Protein AF-A0A9E0WQE1-F1 (afdb_monomer_lite)

Sequence (148 aa):
MSDLLHASKKRLQAAFHRLEKVVELHEDERQKMRQKVVELEAVVHHLKTEQNMLMRLQEQLTASRRDGPAAEGDASEPSVKRPAATTSKRAATKKDRPLNIEGLQENTSNDHNPLITEESAPVISGMEAAAMSIREFKAIAQRVNESS

Structure (mmCIF, N/CA/C/O backbone):
data_AF-A0A9E0WQE1-F1
#
_entry.id   AF-A0A9E0WQE1-F1
#
loop_
_atom_site.group_PDB
_atom_site.id
_atom_site.type_symbol
_atom_site.label_atom_id
_atom_site.label_alt_id
_atom_site.label_comp_id
_atom_site.label_asym_id
_atom_site.label_entity_id
_atom_site.label_seq_id
_atom_site.pdbx_PDB_ins_code
_atom_site.Cartn_x
_atom_site.Cartn_y
_atom_site.Cartn_z
_atom_site.occupancy
_atom_site.B_iso_or_equiv
_atom_site.auth_seq_id
_atom_site.auth_comp_id
_atom_site.auth_asym_id
_atom_site.auth_atom_id
_atom_site.pdbx_PDB_model_num
ATOM 1 N N . MET A 1 1 ? 33.548 2.800 -36.708 1.00 62.00 1 MET A N 1
ATOM 2 C CA . MET A 1 1 ? 33.199 3.372 -35.381 1.00 62.00 1 MET A CA 1
ATOM 3 C C . MET A 1 1 ? 31.703 3.660 -35.204 1.00 62.00 1 MET A C 1
ATOM 5 O O . MET A 1 1 ? 31.217 3.463 -34.099 1.00 62.00 1 MET A O 1
ATOM 9 N N . SER A 1 2 ? 30.961 4.070 -36.243 1.00 79.56 2 SER A N 1
ATOM 10 C CA . SER A 1 2 ? 29.527 4.424 -36.143 1.00 79.56 2 SER A CA 1
ATOM 11 C C . SER A 1 2 ? 28.613 3.283 -35.652 1.00 79.56 2 SER A C 1
ATOM 13 O O . SER A 1 2 ? 27.782 3.490 -34.768 1.00 79.56 2 SER A O 1
ATOM 15 N N . ASP A 1 3 ? 28.816 2.053 -36.135 1.00 84.44 3 ASP A N 1
ATOM 16 C CA . ASP A 1 3 ? 27.903 0.934 -35.836 1.00 84.44 3 ASP A CA 1
ATOM 17 C C . ASP A 1 3 ? 27.968 0.461 -34.379 1.00 84.44 3 ASP A C 1
ATOM 19 O O . ASP A 1 3 ? 26.947 0.113 -33.785 1.00 84.44 3 ASP A O 1
ATOM 23 N N . LEU A 1 4 ? 29.154 0.519 -33.762 1.00 86.25 4 LEU A N 1
ATOM 24 C CA . LEU A 1 4 ? 29.339 0.175 -32.350 1.00 86.25 4 LEU A CA 1
ATOM 25 C C . LEU A 1 4 ? 28.621 1.177 -31.434 1.00 86.25 4 LEU A C 1
ATOM 27 O O . LEU A 1 4 ? 27.946 0.778 -30.482 1.00 86.25 4 LEU A O 1
ATOM 31 N N . LEU A 1 5 ? 28.720 2.472 -31.747 1.00 89.31 5 LEU A N 1
ATOM 32 C CA . LEU A 1 5 ? 28.013 3.529 -31.021 1.00 89.31 5 LEU A CA 1
ATOM 33 C C . LEU A 1 5 ? 26.497 3.410 -31.210 1.00 89.31 5 LEU A C 1
ATOM 35 O O . LEU A 1 5 ? 25.742 3.541 -30.246 1.00 89.31 5 LEU A O 1
ATOM 39 N N . HIS A 1 6 ? 26.043 3.081 -32.419 1.00 89.38 6 HIS A N 1
ATOM 40 C CA . HIS A 1 6 ? 24.626 2.882 -32.706 1.00 89.38 6 HIS A CA 1
ATOM 41 C C . HIS A 1 6 ? 24.048 1.661 -31.966 1.00 89.38 6 HIS A C 1
ATOM 43 O O . HIS A 1 6 ? 22.963 1.736 -31.384 1.00 89.38 6 HIS A O 1
ATOM 49 N N . ALA A 1 7 ? 24.790 0.551 -31.911 1.00 90.31 7 ALA A N 1
ATOM 50 C CA . ALA A 1 7 ? 24.414 -0.638 -31.145 1.00 90.31 7 ALA A CA 1
ATOM 51 C C . ALA A 1 7 ? 24.426 -0.387 -29.628 1.00 90.31 7 ALA A C 1
ATOM 53 O O . ALA A 1 7 ? 23.562 -0.889 -28.906 1.00 90.31 7 ALA A O 1
ATOM 54 N N . SER A 1 8 ? 25.383 0.400 -29.127 1.00 93.06 8 SER A N 1
ATOM 55 C CA . SER A 1 8 ? 25.415 0.827 -27.724 1.00 93.06 8 SER A CA 1
ATOM 56 C C . SER A 1 8 ? 24.199 1.693 -27.373 1.00 93.06 8 SER A C 1
ATOM 58 O O . SER A 1 8 ? 23.490 1.400 -26.412 1.00 93.06 8 SER A O 1
ATOM 60 N N . LYS A 1 9 ? 23.867 2.677 -28.221 1.00 94.88 9 LYS A N 1
ATOM 61 C CA . LYS A 1 9 ? 22.689 3.540 -28.056 1.00 94.88 9 LYS A CA 1
ATOM 62 C C . LYS A 1 9 ? 21.386 2.740 -27.988 1.00 94.88 9 LYS A C 1
ATOM 64 O O . LYS A 1 9 ? 20.580 2.973 -27.093 1.00 94.88 9 LYS A O 1
ATOM 69 N N . LYS A 1 10 ? 21.194 1.765 -28.885 1.00 95.44 10 LYS A N 1
ATOM 70 C CA . LYS A 1 10 ? 20.004 0.894 -28.876 1.00 95.44 10 LYS A CA 1
ATOM 71 C C . LYS A 1 10 ? 19.900 0.056 -27.601 1.00 95.44 10 LYS A C 1
ATOM 73 O O . LYS A 1 10 ? 18.814 -0.073 -27.043 1.00 95.44 10 LYS A O 1
ATOM 78 N N . ARG A 1 11 ? 21.022 -0.489 -27.116 1.00 95.75 11 ARG A N 1
ATOM 79 C CA . ARG A 1 11 ? 21.058 -1.248 -25.854 1.00 95.75 11 ARG A CA 1
ATOM 80 C C . ARG A 1 11 ? 20.716 -0.371 -24.655 1.00 95.75 11 ARG A C 1
ATOM 82 O O . ARG A 1 11 ? 19.931 -0.791 -23.812 1.00 95.75 11 ARG A O 1
ATOM 89 N N . LEU A 1 12 ? 21.246 0.849 -24.617 1.00 97.00 12 LEU A N 1
ATOM 90 C CA . LEU A 1 12 ? 20.948 1.810 -23.562 1.00 97.00 12 LEU A CA 1
ATOM 91 C C . LEU A 1 12 ? 19.464 2.209 -23.566 1.00 97.00 12 LEU A C 1
ATOM 93 O O . LEU A 1 12 ? 18.827 2.187 -22.521 1.00 97.00 12 LEU A O 1
ATOM 97 N N . GLN A 1 13 ? 18.885 2.485 -24.737 1.00 97.50 13 GLN A N 1
ATOM 98 C CA . GLN A 1 13 ? 17.450 2.772 -24.869 1.00 97.50 13 GLN A CA 1
ATOM 99 C C . GLN A 1 13 ? 16.576 1.600 -24.405 1.00 97.50 13 GLN A C 1
ATOM 101 O O . GLN A 1 13 ? 15.606 1.801 -23.681 1.00 97.50 13 GLN A O 1
ATOM 106 N N . ALA A 1 14 ? 16.939 0.368 -24.770 1.00 97.12 14 ALA A N 1
ATOM 107 C CA . ALA A 1 14 ? 16.226 -0.818 -24.306 1.00 97.12 14 ALA A CA 1
ATOM 108 C C . ALA A 1 14 ? 16.329 -0.998 -22.781 1.00 97.12 14 ALA A C 1
ATOM 110 O O . ALA A 1 14 ? 15.362 -1.424 -22.154 1.00 97.12 14 ALA A O 1
ATOM 111 N N . ALA A 1 15 ? 17.479 -0.670 -22.183 1.00 97.44 15 ALA A N 1
ATOM 112 C CA . ALA A 1 15 ? 17.663 -0.704 -20.735 1.00 97.44 15 ALA A CA 1
ATOM 113 C C . ALA A 1 15 ? 16.807 0.357 -20.027 1.00 97.44 15 ALA A C 1
ATOM 115 O O . ALA A 1 15 ? 16.126 0.020 -19.062 1.00 97.44 15 ALA A O 1
ATOM 116 N N . PHE A 1 16 ? 16.766 1.591 -20.543 1.00 97.94 16 PHE A N 1
ATOM 117 C CA . PHE A 1 16 ? 15.887 2.641 -20.021 1.00 97.94 16 PHE A CA 1
ATOM 118 C C . PHE A 1 16 ? 14.420 2.230 -20.073 1.00 97.94 16 PHE A C 1
ATOM 120 O O . PHE A 1 16 ? 13.745 2.288 -19.055 1.00 97.94 16 PHE A O 1
ATOM 127 N N . HIS A 1 17 ? 13.956 1.702 -21.205 1.00 98.06 17 HIS A N 1
ATOM 128 C CA . HIS A 1 17 ? 12.563 1.287 -21.331 1.00 98.06 17 HIS A CA 1
ATOM 129 C C . HIS A 1 17 ? 12.191 0.125 -20.393 1.00 98.06 17 HIS A C 1
ATOM 131 O O . HIS A 1 17 ? 11.062 0.026 -19.918 1.00 98.06 17 HIS A O 1
ATOM 137 N N . ARG A 1 18 ? 13.137 -0.778 -20.102 1.00 98.00 18 ARG A N 1
ATOM 138 C CA . ARG A 1 18 ? 12.935 -1.815 -19.078 1.00 98.00 18 ARG A CA 1
ATOM 139 C C . ARG A 1 18 ? 12.865 -1.213 -17.679 1.00 98.00 18 ARG A C 1
ATOM 141 O O . ARG A 1 18 ? 12.034 -1.650 -16.893 1.00 98.00 18 ARG A O 1
ATOM 148 N N . LEU A 1 19 ? 13.717 -0.235 -17.378 1.00 98.31 19 LEU A N 1
ATOM 149 C CA . LEU A 1 19 ? 13.727 0.434 -16.082 1.00 98.31 19 LEU A CA 1
ATOM 150 C C . LEU A 1 19 ? 12.439 1.231 -15.851 1.00 98.31 19 LEU A C 1
ATOM 152 O O . LEU A 1 19 ? 11.863 1.119 -14.777 1.00 98.31 19 LEU A O 1
ATOM 156 N N . GLU A 1 20 ? 11.953 1.954 -16.862 1.00 98.31 20 GLU A N 1
ATOM 157 C CA . GLU A 1 20 ? 10.662 2.657 -16.825 1.00 98.31 20 GLU A CA 1
ATOM 158 C C . GLU A 1 20 ? 9.527 1.700 -16.443 1.00 98.31 20 GLU A C 1
ATOM 160 O O . GLU A 1 20 ? 8.805 1.958 -15.486 1.00 98.31 20 GLU A O 1
ATOM 165 N N . LYS A 1 21 ? 9.450 0.530 -17.090 1.00 98.19 21 LYS A N 1
ATOM 166 C CA . LYS A 1 21 ? 8.442 -0.492 -16.758 1.00 98.19 21 LYS A CA 1
ATOM 167 C C . LYS A 1 21 ? 8.553 -1.012 -15.329 1.00 98.19 21 LYS A C 1
ATOM 169 O O . LYS A 1 21 ? 7.541 -1.270 -14.691 1.00 98.19 21 LYS A O 1
ATOM 174 N N . VAL A 1 22 ? 9.770 -1.207 -14.823 1.00 98.31 22 VAL A N 1
ATOM 175 C CA . VAL A 1 22 ? 9.973 -1.649 -13.434 1.00 98.31 22 VAL A CA 1
ATOM 176 C C . VAL A 1 22 ? 9.511 -0.572 -12.454 1.00 98.31 22 VAL A C 1
ATOM 178 O O . VAL A 1 22 ? 8.870 -0.896 -11.457 1.00 98.31 22 VAL A O 1
ATOM 181 N N . VAL A 1 23 ? 9.795 0.700 -12.744 1.00 98.25 23 VAL A N 1
ATOM 182 C CA . VAL A 1 23 ? 9.336 1.827 -11.923 1.00 98.25 23 VAL A CA 1
ATOM 183 C C . VAL A 1 23 ? 7.810 1.903 -11.915 1.00 98.25 23 VAL A C 1
ATOM 185 O O . VAL A 1 23 ? 7.237 1.984 -10.833 1.00 98.25 23 VAL A O 1
ATOM 188 N N . GLU A 1 24 ? 7.156 1.789 -13.072 1.00 98.12 24 GLU A N 1
ATOM 189 C CA . GLU A 1 24 ? 5.688 1.756 -13.171 1.00 98.12 24 GLU A CA 1
ATOM 190 C C . GLU A 1 24 ? 5.087 0.622 -12.325 1.00 98.12 24 GLU A C 1
ATOM 192 O O . GLU A 1 24 ? 4.201 0.859 -11.505 1.00 98.12 24 GLU A O 1
ATOM 197 N N . LEU A 1 25 ? 5.623 -0.599 -12.436 1.00 98.38 25 LEU A N 1
ATOM 198 C CA . LEU A 1 25 ? 5.159 -1.741 -11.639 1.00 98.38 25 LEU A CA 1
ATOM 199 C C . LEU A 1 25 ? 5.331 -1.510 -10.132 1.00 98.38 25 LEU A C 1
ATOM 201 O O . LEU A 1 25 ? 4.431 -1.811 -9.348 1.00 98.38 25 LEU A O 1
ATOM 205 N N . HIS A 1 26 ? 6.468 -0.952 -9.715 1.00 98.44 26 HIS A N 1
ATOM 206 C CA . HIS A 1 26 ? 6.704 -0.619 -8.311 1.00 98.44 26 HIS A CA 1
ATOM 207 C C . HIS A 1 26 ? 5.768 0.491 -7.817 1.00 98.44 26 HIS A C 1
ATOM 209 O O . HIS A 1 26 ? 5.334 0.469 -6.662 1.00 98.44 26 HIS A O 1
ATOM 215 N N . GLU A 1 27 ? 5.446 1.474 -8.656 1.00 98.44 27 GLU A N 1
ATOM 216 C CA . GLU A 1 27 ? 4.492 2.524 -8.309 1.00 98.44 27 GLU A CA 1
ATOM 217 C C . GLU A 1 27 ? 3.075 1.972 -8.133 1.00 98.44 27 GLU A C 1
ATOM 219 O O . GLU A 1 27 ? 2.422 2.315 -7.138 1.00 98.44 27 GLU A O 1
ATOM 224 N N . ASP A 1 28 ? 2.657 1.059 -9.010 1.00 98.56 28 ASP A N 1
ATOM 225 C CA . ASP A 1 28 ? 1.388 0.337 -8.919 1.00 98.56 28 ASP A CA 1
ATOM 226 C C . ASP A 1 28 ? 1.305 -0.511 -7.643 1.00 98.56 28 ASP A C 1
ATOM 228 O O . ASP A 1 28 ? 0.318 -0.448 -6.902 1.00 98.56 28 ASP A O 1
ATOM 232 N N . GLU A 1 29 ? 2.344 -1.290 -7.334 1.00 98.56 29 GLU A N 1
ATOM 233 C CA . GLU A 1 29 ? 2.405 -2.084 -6.101 1.00 98.56 29 GLU A CA 1
ATOM 234 C C . GLU A 1 29 ? 2.368 -1.200 -4.856 1.00 98.56 29 GLU A C 1
ATOM 236 O O . GLU A 1 29 ? 1.613 -1.463 -3.915 1.00 98.56 29 GLU A O 1
ATOM 241 N N . ARG A 1 30 ? 3.116 -0.094 -4.863 1.00 98.62 30 ARG A N 1
ATOM 242 C CA . ARG A 1 30 ? 3.090 0.890 -3.779 1.00 98.62 30 ARG A CA 1
ATOM 243 C C . ARG A 1 30 ? 1.698 1.493 -3.604 1.00 98.62 30 ARG A C 1
ATOM 245 O O . ARG A 1 30 ? 1.272 1.728 -2.472 1.00 98.62 30 ARG A O 1
ATOM 252 N N . GLN A 1 31 ? 0.970 1.752 -4.688 1.00 98.56 31 GLN A N 1
ATOM 253 C CA . GLN A 1 31 ? -0.410 2.227 -4.615 1.00 98.56 31 GLN A CA 1
ATOM 254 C C . GLN A 1 31 ? -1.354 1.172 -4.029 1.00 98.56 31 GLN A C 1
ATOM 256 O O . GLN A 1 31 ? -2.128 1.508 -3.131 1.00 98.56 31 GLN A O 1
ATOM 261 N N . LYS A 1 32 ? -1.246 -0.091 -4.453 1.00 98.56 32 LYS A N 1
ATOM 262 C CA . LYS A 1 32 ? -2.025 -1.205 -3.886 1.00 98.56 32 LYS A CA 1
ATOM 263 C C . LYS A 1 32 ? -1.764 -1.375 -2.390 1.00 98.56 32 LYS A C 1
ATOM 265 O O . LYS A 1 32 ? -2.706 -1.495 -1.612 1.00 98.56 32 LYS A O 1
ATOM 270 N N . MET A 1 33 ? -0.501 -1.316 -1.963 1.00 98.50 33 MET A N 1
ATOM 271 C CA . MET A 1 33 ? -0.148 -1.389 -0.542 1.00 98.50 33 MET A CA 1
ATOM 272 C C . MET A 1 33 ? -0.751 -0.231 0.255 1.00 98.50 33 MET A C 1
ATOM 274 O O . MET A 1 33 ? -1.305 -0.459 1.325 1.00 98.50 33 MET A O 1
ATOM 278 N N . ARG A 1 34 ? -0.719 0.999 -0.274 1.00 98.50 34 ARG A N 1
ATOM 279 C CA . ARG A 1 34 ? -1.365 2.150 0.381 1.00 98.50 34 ARG A CA 1
ATOM 280 C C . ARG A 1 34 ? -2.869 1.966 0.536 1.00 98.50 34 ARG A C 1
ATOM 282 O O . ARG A 1 34 ? -3.395 2.241 1.607 1.00 98.50 34 ARG A O 1
ATOM 289 N N . GLN A 1 35 ? -3.551 1.476 -0.498 1.00 98.50 35 GLN A N 1
ATOM 290 C CA . GLN A 1 35 ? -4.976 1.150 -0.401 1.00 98.50 35 GLN A CA 1
ATOM 291 C C . GLN A 1 35 ? -5.221 0.094 0.679 1.00 98.50 35 GLN A C 1
ATOM 293 O O . GLN A 1 35 ? -6.118 0.258 1.503 1.00 98.50 35 GLN A O 1
ATOM 298 N N . LYS A 1 36 ? -4.368 -0.937 0.749 1.00 98.50 36 LYS A N 1
ATOM 299 C CA . LYS A 1 36 ? -4.506 -1.978 1.765 1.00 98.50 36 LYS A CA 1
ATOM 300 C C . LYS A 1 36 ? -4.300 -1.461 3.187 1.00 98.50 36 LYS A C 1
ATOM 302 O O . LYS A 1 36 ? -5.006 -1.891 4.093 1.00 98.50 36 LYS A O 1
ATOM 307 N N . VAL A 1 37 ? -3.360 -0.539 3.383 1.00 98.56 37 VAL A N 1
ATOM 308 C CA . VAL A 1 37 ? -3.153 0.126 4.677 1.00 98.56 37 VAL A CA 1
ATOM 309 C C . VAL A 1 37 ? -4.416 0.873 5.098 1.00 98.56 37 VAL A C 1
ATOM 311 O O . VAL A 1 37 ? -4.882 0.659 6.210 1.00 98.56 37 VAL A O 1
ATOM 314 N N . VAL A 1 38 ? -5.030 1.649 4.200 1.00 98.56 38 VAL A N 1
ATOM 315 C CA . VAL A 1 38 ? -6.282 2.372 4.491 1.00 98.56 38 VAL A CA 1
ATOM 316 C C . VAL A 1 38 ? -7.417 1.413 4.871 1.00 98.56 38 VAL A C 1
ATOM 318 O O . VAL A 1 38 ? -8.141 1.658 5.836 1.00 98.56 38 VAL A O 1
ATOM 321 N N . GLU A 1 39 ? -7.565 0.293 4.158 1.00 98.44 39 GLU A N 1
ATOM 322 C CA . GLU A 1 39 ? -8.550 -0.738 4.516 1.00 98.44 39 GLU A CA 1
ATOM 323 C C . GLU A 1 39 ? -8.298 -1.314 5.916 1.00 98.44 39 GLU A C 1
ATOM 325 O O . GLU A 1 39 ? -9.230 -1.474 6.705 1.00 98.44 39 GLU A O 1
ATOM 330 N N . LEU A 1 40 ? -7.041 -1.629 6.238 1.00 98.62 40 LEU A N 1
ATOM 331 C CA . LEU A 1 40 ? -6.671 -2.182 7.540 1.00 98.62 40 LEU A CA 1
ATOM 332 C C . LEU A 1 40 ? -6.884 -1.169 8.667 1.00 98.62 40 LEU A C 1
ATOM 334 O O . LEU A 1 40 ? -7.383 -1.542 9.725 1.00 98.62 40 LEU A O 1
ATOM 338 N N . GLU A 1 41 ? -6.573 0.106 8.443 1.00 98.56 41 GLU A N 1
ATOM 339 C CA . GLU A 1 41 ? -6.850 1.183 9.397 1.00 98.56 41 GLU A CA 1
ATOM 340 C C . GLU A 1 41 ? -8.352 1.302 9.689 1.00 98.56 41 GLU A C 1
ATOM 342 O O . GLU A 1 41 ? -8.745 1.422 10.853 1.00 98.56 41 GLU A O 1
ATOM 347 N N . ALA A 1 42 ? -9.203 1.185 8.664 1.00 98.38 42 ALA A N 1
ATOM 348 C CA . ALA A 1 42 ? -10.654 1.181 8.837 1.00 98.38 42 ALA A CA 1
ATOM 349 C C . ALA A 1 42 ? -11.133 -0.020 9.674 1.00 98.38 42 ALA A C 1
ATOM 351 O O . ALA A 1 42 ? -11.954 0.146 10.581 1.00 98.38 42 ALA A O 1
ATOM 352 N N . VAL A 1 43 ? -10.586 -1.216 9.426 1.00 98.56 43 VAL A N 1
ATOM 353 C CA . VAL A 1 43 ? -10.885 -2.422 10.219 1.00 98.56 43 VAL A CA 1
ATOM 354 C C . VAL A 1 43 ? -10.441 -2.250 11.671 1.00 98.56 43 VAL A C 1
ATOM 356 O O . VAL A 1 43 ? -11.216 -2.526 12.584 1.00 98.56 43 VAL A O 1
ATOM 359 N N . VAL A 1 44 ? -9.228 -1.747 11.909 1.00 98.69 44 VAL A N 1
ATOM 360 C CA . VAL A 1 44 ? -8.717 -1.490 13.265 1.00 98.69 44 VAL A CA 1
ATOM 361 C C . VAL A 1 44 ? -9.607 -0.489 14.002 1.00 98.69 44 VAL A C 1
ATOM 363 O O . VAL A 1 44 ? -9.959 -0.710 15.163 1.00 98.69 44 VAL A O 1
ATOM 366 N N . HIS A 1 45 ? -10.016 0.592 13.337 1.00 98.44 45 HIS A N 1
ATOM 367 C CA . HIS A 1 45 ? -10.931 1.573 13.914 1.00 98.44 45 HIS A CA 1
ATOM 368 C C . HIS A 1 45 ? -12.287 0.950 14.283 1.00 98.44 45 HIS A C 1
ATOM 370 O O . HIS A 1 45 ? -12.820 1.198 15.371 1.00 98.44 45 HIS A O 1
ATOM 376 N N . HIS A 1 46 ? -12.841 0.125 13.394 1.00 98.31 46 HIS A N 1
ATOM 377 C CA . HIS A 1 46 ? -14.094 -0.581 13.637 1.00 98.31 46 HIS A CA 1
ATOM 378 C C . HIS A 1 46 ? -13.989 -1.516 14.849 1.00 98.31 46 HIS A C 1
ATOM 380 O O . HIS A 1 46 ? -14.767 -1.371 15.792 1.00 98.31 46 HIS A O 1
ATOM 386 N N . LEU A 1 47 ? -12.964 -2.370 14.898 1.00 98.56 47 LEU A N 1
ATOM 387 C CA . LEU A 1 47 ? -12.727 -3.285 16.019 1.00 98.56 47 LEU A CA 1
ATOM 388 C C . LEU A 1 47 ? -12.543 -2.547 17.347 1.00 98.56 47 LEU A C 1
ATOM 390 O O . LEU A 1 47 ? -13.055 -2.980 18.376 1.00 98.56 47 LEU A O 1
ATOM 394 N N . LYS A 1 48 ? -11.858 -1.398 17.344 1.00 98.50 48 LYS A N 1
ATOM 395 C CA . LYS A 1 48 ? -11.703 -0.571 18.549 1.00 98.50 48 LYS A CA 1
ATOM 396 C C . LYS A 1 48 ? -13.043 -0.012 19.033 1.00 98.50 48 LYS A C 1
ATOM 398 O O . LYS A 1 48 ? -13.281 0.089 20.236 1.00 98.50 48 LYS A O 1
ATOM 403 N N . THR A 1 49 ? -13.929 0.341 18.105 1.00 98.38 49 THR A N 1
ATOM 404 C CA . THR A 1 49 ? -15.283 0.806 18.427 1.00 98.38 49 THR A CA 1
ATOM 405 C C . THR A 1 49 ? -16.117 -0.323 19.034 1.00 98.38 49 THR A C 1
ATOM 407 O O . THR A 1 49 ? -16.750 -0.118 20.070 1.00 98.38 49 THR A O 1
ATOM 410 N N . GLU A 1 50 ? -16.067 -1.522 18.452 1.00 98.25 50 GLU A N 1
ATOM 411 C CA . GLU A 1 50 ? -16.743 -2.706 18.995 1.00 98.25 50 GLU A CA 1
ATOM 412 C C . GLU A 1 50 ? -16.204 -3.094 20.373 1.00 98.25 50 GLU A C 1
ATOM 414 O O . GLU A 1 50 ? -16.983 -3.308 21.300 1.00 98.25 50 GLU A O 1
ATOM 419 N N . GLN A 1 51 ? -14.880 -3.102 20.553 1.00 98.31 51 GLN A N 1
ATOM 420 C CA . GLN A 1 51 ? -14.247 -3.366 21.844 1.00 98.31 51 GLN A CA 1
ATOM 421 C C . GLN A 1 51 ? -14.738 -2.383 22.913 1.00 98.31 51 GLN A C 1
ATOM 423 O O . GLN A 1 51 ? -15.112 -2.799 24.008 1.00 98.31 51 GLN A O 1
ATOM 428 N N . ASN A 1 52 ? -14.792 -1.086 22.597 1.00 98.25 52 ASN A N 1
ATOM 429 C CA . ASN A 1 52 ? -15.304 -0.074 23.521 1.00 98.25 52 ASN A CA 1
ATOM 430 C C . ASN A 1 52 ? -16.780 -0.299 23.872 1.00 98.25 52 ASN A C 1
ATOM 432 O O . ASN A 1 52 ? -17.173 -0.114 25.024 1.00 98.25 52 ASN A O 1
ATOM 436 N N . MET A 1 53 ? -17.603 -0.704 22.903 1.00 98.19 53 MET A N 1
ATOM 437 C CA . MET A 1 53 ? -19.004 -1.044 23.150 1.00 98.19 53 MET A CA 1
ATOM 438 C C . MET A 1 53 ? -19.124 -2.260 24.076 1.00 98.19 53 MET A C 1
ATOM 440 O O . MET A 1 53 ? -19.882 -2.216 25.042 1.00 98.19 53 MET A O 1
ATOM 444 N N . LEU A 1 54 ? -18.344 -3.314 23.827 1.00 98.06 54 LEU A N 1
ATOM 445 C CA . LEU A 1 54 ? -18.326 -4.515 24.661 1.00 98.06 54 LEU A CA 1
ATOM 446 C C . LEU A 1 54 ? -17.858 -4.217 26.090 1.00 98.06 54 LEU A C 1
ATOM 448 O O . LEU A 1 54 ? -18.475 -4.711 27.031 1.00 98.06 54 LEU A O 1
ATOM 452 N N . MET A 1 55 ? -16.841 -3.366 26.271 1.00 97.88 55 MET A N 1
ATOM 453 C CA . MET A 1 55 ? -16.404 -2.931 27.605 1.00 97.88 55 MET A CA 1
ATOM 454 C C . MET A 1 55 ? -17.527 -2.211 28.358 1.00 97.88 55 MET A C 1
ATOM 456 O O . MET A 1 55 ? -17.808 -2.556 29.502 1.00 97.88 55 MET A O 1
ATOM 460 N N . ARG A 1 56 ? -18.246 -1.288 27.705 1.00 97.25 56 ARG A N 1
ATOM 461 C CA . ARG A 1 56 ? -19.398 -0.602 28.322 1.00 97.25 56 ARG A CA 1
ATOM 462 C C . ARG A 1 56 ? -20.517 -1.570 28.700 1.00 97.25 56 ARG A C 1
ATOM 464 O O . ARG A 1 56 ? -21.095 -1.446 29.774 1.00 97.25 56 ARG A O 1
ATOM 471 N N . LEU A 1 57 ? -20.825 -2.540 27.839 1.00 96.75 57 LEU A N 1
ATOM 472 C CA . LEU A 1 57 ? -21.830 -3.567 28.135 1.00 96.75 57 LEU A CA 1
ATOM 473 C C . LEU A 1 57 ? -21.403 -4.448 29.317 1.00 96.75 57 LEU A C 1
ATOM 475 O O . LEU A 1 57 ? -22.226 -4.793 30.164 1.00 96.75 57 LEU A O 1
ATOM 479 N N . GLN A 1 58 ? -20.116 -4.784 29.412 1.00 96.62 58 GLN A N 1
ATOM 480 C CA . GLN A 1 58 ? -19.566 -5.524 30.545 1.00 96.62 58 GLN A CA 1
ATOM 481 C C . GLN A 1 58 ? -19.644 -4.709 31.846 1.00 96.62 58 GLN A C 1
ATOM 483 O O . GLN A 1 58 ? -20.051 -5.239 32.882 1.00 96.62 58 GLN A O 1
ATOM 488 N N . GLU A 1 59 ? -19.300 -3.423 31.805 1.00 95.38 59 GLU A N 1
ATOM 489 C CA . GLU A 1 59 ? -19.443 -2.501 32.939 1.00 95.38 59 GLU A CA 1
ATOM 490 C C . GLU A 1 59 ? -20.903 -2.409 33.400 1.00 95.38 59 GLU A C 1
ATOM 492 O O . GLU A 1 59 ? -21.186 -2.567 34.585 1.00 95.38 59 GLU A O 1
ATOM 497 N N . GLN A 1 60 ? -21.850 -2.265 32.471 1.00 94.75 60 GLN A N 1
ATOM 498 C CA . GLN A 1 60 ? -23.281 -2.265 32.787 1.00 94.75 60 GLN A CA 1
ATOM 499 C C . GLN A 1 60 ? -23.729 -3.581 33.429 1.00 94.75 60 GLN A C 1
ATOM 501 O O . GLN A 1 60 ? -24.389 -3.565 34.465 1.00 94.75 60 GLN A O 1
ATOM 506 N N . LEU A 1 61 ? -23.326 -4.728 32.872 1.00 94.75 61 LEU A N 1
ATOM 507 C CA . LEU A 1 61 ? -23.673 -6.038 33.424 1.00 94.75 61 LEU A CA 1
ATOM 508 C C . LEU A 1 61 ? -23.100 -6.233 34.835 1.00 94.75 61 LEU A C 1
ATOM 510 O O . LEU A 1 61 ? -23.760 -6.801 35.705 1.00 94.75 61 LEU A O 1
ATOM 514 N N . THR A 1 62 ? -21.865 -5.785 35.068 1.00 92.69 62 THR A N 1
ATOM 515 C CA . THR A 1 62 ? -21.226 -5.872 36.389 1.00 92.69 62 THR A CA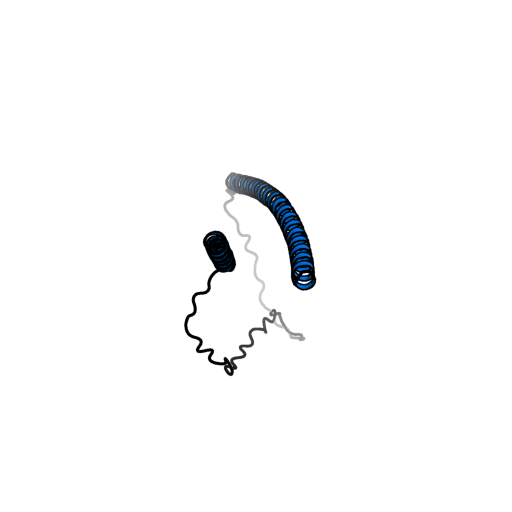 1
ATOM 516 C C . THR A 1 62 ? -21.867 -4.932 37.406 1.00 92.69 62 THR A C 1
ATOM 518 O O . THR A 1 62 ? -22.047 -5.346 38.550 1.00 92.69 62 THR A O 1
ATOM 521 N N . ALA A 1 63 ? -22.281 -3.730 36.998 1.00 87.69 63 ALA A N 1
ATOM 522 C CA . ALA A 1 63 ? -23.047 -2.812 37.837 1.00 87.69 63 ALA A CA 1
ATOM 523 C C . ALA A 1 63 ? -24.418 -3.401 38.209 1.00 87.69 63 ALA A C 1
ATOM 525 O O . ALA A 1 63 ? -24.724 -3.543 39.389 1.00 87.69 63 ALA A O 1
ATOM 526 N N . SER A 1 64 ? -25.190 -3.894 37.232 1.00 85.69 64 SER A N 1
ATOM 527 C CA . SER A 1 64 ? -26.496 -4.521 37.490 1.00 85.69 64 SER A CA 1
ATOM 528 C C . SER A 1 64 ? -26.419 -5.765 38.383 1.00 85.69 64 SER A C 1
ATOM 530 O O . SER A 1 64 ? -27.386 -6.094 39.062 1.00 85.69 64 SER A O 1
ATOM 532 N N . ARG A 1 65 ? -25.280 -6.471 38.404 1.00 78.12 65 ARG A N 1
ATOM 533 C CA . ARG A 1 65 ? -25.047 -7.600 39.321 1.00 78.12 65 ARG A CA 1
ATOM 534 C C . ARG A 1 65 ? -24.700 -7.171 40.746 1.00 78.12 65 ARG A C 1
ATOM 536 O O . ARG A 1 65 ? -24.906 -7.966 41.656 1.00 78.12 65 ARG A O 1
ATOM 543 N N . ARG A 1 66 ? -24.154 -5.969 40.945 1.00 64.88 66 ARG A N 1
ATOM 544 C CA . ARG A 1 66 ? -23.857 -5.420 42.279 1.00 64.88 66 ARG A CA 1
ATOM 545 C C . ARG A 1 66 ? -25.088 -4.807 42.945 1.00 64.88 66 ARG A C 1
ATOM 547 O O . ARG A 1 66 ? -25.177 -4.869 44.163 1.00 64.88 66 ARG A O 1
ATOM 554 N N . ASP A 1 67 ? -26.034 -4.310 42.150 1.00 61.69 67 ASP A N 1
ATOM 555 C CA . ASP A 1 67 ? -27.262 -3.660 42.632 1.00 61.69 67 ASP A CA 1
ATOM 556 C C . ASP A 1 67 ? -28.486 -4.604 42.694 1.00 61.69 67 ASP A C 1
ATOM 558 O O . ASP A 1 67 ? -29.610 -4.167 42.942 1.00 61.69 67 ASP A O 1
ATOM 562 N N . GLY A 1 68 ? -28.296 -5.911 42.467 1.00 54.97 68 GLY A N 1
ATOM 563 C CA . GLY A 1 68 ? -29.337 -6.917 42.707 1.00 54.97 68 GLY A CA 1
ATOM 564 C C . GLY A 1 68 ? -29.653 -7.026 44.206 1.00 54.97 68 GLY A C 1
ATOM 565 O O . GLY A 1 68 ? -28.731 -6.908 45.015 1.00 54.97 68 GLY A O 1
ATOM 566 N N . PRO A 1 69 ? -30.925 -7.240 44.603 1.00 49.38 69 PRO A N 1
ATOM 567 C CA . PRO A 1 69 ? -31.314 -7.226 46.007 1.00 49.38 69 PRO A CA 1
ATOM 568 C C . PRO A 1 69 ? -30.484 -8.254 46.769 1.00 49.38 69 PRO A C 1
ATOM 570 O O . PRO A 1 69 ? -30.368 -9.406 46.341 1.00 49.38 69 PRO A O 1
ATOM 573 N N . ALA A 1 70 ? -29.905 -7.822 47.890 1.00 48.03 70 ALA A N 1
ATOM 574 C CA . ALA A 1 70 ? -29.320 -8.719 48.865 1.00 48.03 70 ALA A CA 1
ATOM 575 C C . ALA A 1 70 ? -30.327 -9.844 49.120 1.00 48.03 70 ALA A C 1
ATOM 577 O O . ALA A 1 70 ? -31.457 -9.592 49.541 1.00 48.03 70 ALA A O 1
ATOM 578 N N . ALA A 1 71 ? -29.933 -11.077 48.812 1.00 50.47 71 ALA A N 1
ATOM 579 C CA . ALA A 1 71 ? -30.634 -12.248 49.295 1.00 50.47 71 ALA A CA 1
ATOM 580 C C . ALA A 1 71 ? -30.412 -12.311 50.814 1.00 50.47 71 ALA A C 1
ATOM 582 O O . ALA A 1 71 ? -29.572 -13.062 51.300 1.00 50.47 71 ALA A O 1
ATOM 583 N N . GLU A 1 72 ? -31.123 -11.466 51.559 1.00 52.09 72 GLU A N 1
ATOM 584 C CA . GLU A 1 72 ? -31.425 -11.741 52.953 1.00 52.09 72 GLU A CA 1
ATOM 585 C C . GLU A 1 72 ? -32.478 -12.850 52.974 1.00 52.09 72 GLU A C 1
ATOM 587 O O . GLU A 1 72 ? -33.581 -12.713 52.444 1.00 52.09 72 GLU A O 1
ATOM 592 N N . GLY A 1 73 ? -32.082 -13.988 53.530 1.00 44.22 73 GLY A N 1
ATOM 593 C CA . GLY A 1 73 ? -32.869 -15.211 53.591 1.00 44.22 73 GLY A CA 1
ATOM 594 C C . GLY A 1 73 ? -32.141 -16.243 54.437 1.00 44.22 73 GLY A C 1
ATOM 595 O O . GLY A 1 73 ? -31.628 -17.233 53.926 1.00 44.22 73 GLY A O 1
ATOM 596 N N . ASP A 1 74 ? -32.045 -15.926 55.723 1.00 42.78 74 ASP A N 1
ATOM 597 C CA . ASP A 1 74 ? -31.644 -16.800 56.818 1.00 42.78 74 ASP A CA 1
ATOM 598 C C . ASP A 1 74 ? -32.474 -18.106 56.868 1.00 42.78 74 ASP A C 1
ATOM 600 O O . ASP A 1 74 ? -33.650 -18.134 56.508 1.00 42.78 74 ASP A O 1
ATOM 604 N N . ALA A 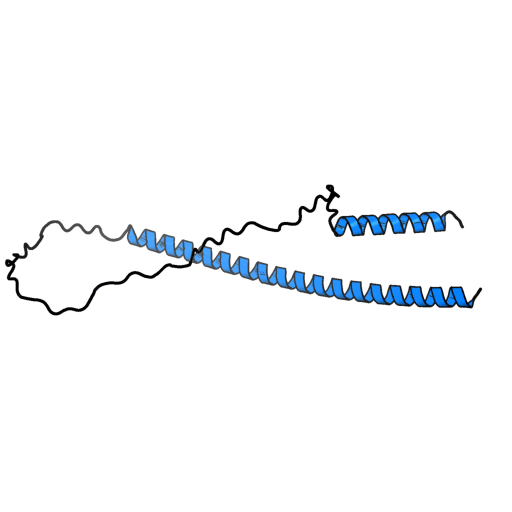1 75 ? -31.822 -19.160 57.368 1.00 51.06 75 ALA A N 1
ATOM 605 C CA . ALA A 1 75 ? -32.354 -20.407 57.917 1.00 51.06 75 ALA A CA 1
ATOM 606 C C . ALA A 1 75 ? -33.310 -21.277 57.069 1.00 51.06 75 ALA A C 1
ATOM 608 O O . ALA A 1 75 ? -34.524 -21.084 57.058 1.00 51.06 75 ALA A O 1
ATOM 609 N N . SER A 1 76 ? -32.785 -22.394 56.540 1.00 46.00 76 SER A N 1
ATOM 610 C CA . SER A 1 76 ? -33.190 -23.770 56.926 1.00 46.00 76 SER A CA 1
ATOM 611 C C . SER A 1 76 ? -32.657 -24.805 55.928 1.00 46.00 76 SER A C 1
ATOM 613 O O . SER A 1 76 ? -33.185 -24.960 54.829 1.00 46.00 76 SER A O 1
ATOM 615 N N . GLU A 1 77 ? -31.646 -25.577 56.328 1.00 50.12 77 GLU A N 1
ATOM 616 C CA . GLU A 1 77 ? -31.366 -26.877 55.710 1.00 50.12 77 GLU A CA 1
ATOM 617 C C . GLU A 1 77 ? -32.516 -27.851 56.031 1.00 50.12 77 GLU A C 1
ATOM 619 O O . GLU A 1 77 ? -32.776 -28.107 57.211 1.00 50.12 77 GLU A O 1
ATOM 624 N N . PRO A 1 78 ? -33.180 -28.490 55.051 1.00 45.91 78 PRO A N 1
ATOM 625 C CA . PRO A 1 78 ? -33.928 -29.696 55.344 1.00 45.91 78 PRO A CA 1
ATOM 626 C C . PRO A 1 78 ? -32.948 -30.872 55.398 1.00 45.91 78 PRO A C 1
ATOM 628 O O . PRO A 1 78 ? -32.431 -31.349 54.388 1.00 45.91 78 PRO A O 1
ATOM 631 N N . SER A 1 79 ? -32.713 -31.342 56.621 1.00 51.38 79 SER A N 1
ATOM 632 C CA . SER A 1 79 ? -32.050 -32.603 56.942 1.00 51.38 79 SER A CA 1
ATOM 633 C C . SER A 1 79 ? -32.738 -33.769 56.216 1.00 51.38 79 SER A C 1
ATOM 635 O O . SER A 1 79 ? -33.782 -34.268 56.643 1.00 51.38 79 SER A O 1
ATOM 637 N N . VAL A 1 80 ? -32.166 -34.218 55.095 1.00 44.31 80 VAL A N 1
ATOM 638 C CA . VAL A 1 80 ? -32.610 -35.438 54.411 1.00 44.31 80 VAL A CA 1
ATOM 639 C C . VAL A 1 80 ? -31.834 -36.626 54.976 1.00 44.31 80 VAL A C 1
ATOM 641 O O . VAL A 1 80 ? -30.632 -36.792 54.762 1.00 44.31 80 VAL A O 1
ATOM 644 N N . LYS A 1 81 ? -32.564 -37.456 55.726 1.00 44.78 81 LYS A N 1
ATOM 645 C CA . LYS A 1 81 ? -32.146 -38.751 56.277 1.00 44.78 81 LYS A CA 1
ATOM 646 C C . LYS A 1 81 ? -31.433 -39.613 55.226 1.00 44.78 81 LYS A C 1
ATOM 648 O O . LYS A 1 81 ? -32.017 -39.967 54.205 1.00 44.78 81 LYS A O 1
ATOM 653 N N . ARG A 1 82 ? -30.204 -40.037 55.537 1.00 45.03 82 ARG A N 1
ATOM 654 C CA . ARG A 1 82 ? -29.517 -41.154 54.866 1.00 45.03 82 ARG A CA 1
ATOM 655 C C . ARG A 1 82 ? -30.201 -42.483 55.223 1.00 45.03 82 ARG A C 1
ATOM 657 O O . ARG A 1 82 ? -30.322 -42.763 56.417 1.00 45.03 82 ARG A O 1
ATOM 664 N N . PRO A 1 83 ? -30.541 -43.355 54.259 1.00 43.50 83 PRO A N 1
ATOM 665 C CA . PRO A 1 83 ? -30.648 -44.782 54.511 1.00 43.50 83 PRO A CA 1
ATOM 666 C C . PRO A 1 83 ? -29.314 -45.490 54.233 1.00 43.50 83 PRO A C 1
ATOM 668 O O . PRO A 1 83 ? -28.535 -45.102 53.362 1.00 43.50 83 PRO A O 1
ATOM 671 N N . ALA A 1 84 ? -29.063 -46.521 55.036 1.00 45.88 84 ALA A N 1
ATOM 672 C CA . ALA A 1 84 ? -27.847 -47.315 55.082 1.00 45.88 84 ALA A CA 1
ATOM 673 C C . ALA A 1 84 ? -27.627 -48.190 53.835 1.00 45.88 84 ALA A C 1
ATOM 675 O O . ALA A 1 84 ? -28.558 -48.595 53.141 1.00 45.88 84 ALA A O 1
ATOM 676 N N . ALA A 1 85 ? -26.352 -48.502 53.607 1.00 46.88 85 ALA A N 1
ATOM 677 C CA . ALA A 1 85 ? -25.848 -49.364 52.554 1.00 46.88 85 ALA A CA 1
ATOM 678 C C . ALA A 1 85 ? -26.451 -50.778 52.592 1.00 46.88 85 ALA A C 1
ATOM 680 O O . ALA A 1 85 ? -26.462 -51.429 53.635 1.00 46.88 85 ALA A O 1
ATOM 681 N N . THR A 1 86 ? -26.835 -51.295 51.423 1.00 48.47 86 THR A N 1
ATOM 682 C CA . THR A 1 86 ? -26.865 -52.739 51.168 1.00 48.47 86 THR A CA 1
ATOM 683 C C . THR A 1 86 ? -26.125 -53.042 49.869 1.00 48.47 86 THR A C 1
ATOM 685 O O . THR A 1 86 ? -26.377 -52.482 48.805 1.00 48.47 86 THR A O 1
ATOM 688 N N . THR A 1 87 ? -25.123 -53.898 50.006 1.00 49.19 87 THR A N 1
ATOM 689 C CA . THR A 1 87 ? -24.204 -54.364 48.972 1.00 49.19 87 THR A CA 1
ATOM 690 C C . THR A 1 87 ? -24.863 -55.477 48.159 1.00 49.19 87 THR A C 1
ATOM 692 O O . THR A 1 87 ? -25.244 -56.483 48.749 1.00 49.19 87 THR A O 1
ATOM 695 N N . SER A 1 88 ? -24.919 -55.388 46.821 1.00 35.91 88 SER A N 1
ATOM 696 C CA . SER A 1 88 ? -25.024 -56.597 45.982 1.00 35.91 88 SER A CA 1
ATOM 697 C C . SER A 1 88 ? -24.565 -56.402 44.524 1.00 35.91 88 SER A C 1
ATOM 699 O O . SER A 1 88 ? -25.261 -55.841 43.689 1.00 35.91 88 SER A O 1
ATOM 701 N N . LYS A 1 89 ? -23.346 -56.900 44.271 1.00 42.97 89 LYS A N 1
ATOM 702 C CA . LYS A 1 89 ? -22.806 -57.589 43.076 1.00 42.97 89 LYS A CA 1
ATOM 703 C C . LYS A 1 89 ? -23.055 -57.032 41.653 1.00 42.97 89 LYS A C 1
ATOM 705 O O . LYS A 1 89 ? -23.976 -57.421 40.954 1.00 42.97 89 LYS A O 1
ATOM 710 N N . ARG A 1 90 ? -22.039 -56.293 41.189 1.00 35.62 90 ARG A N 1
ATOM 711 C CA . ARG A 1 90 ? -21.169 -56.554 40.011 1.00 35.62 90 ARG A CA 1
ATOM 712 C C . ARG A 1 90 ? -21.808 -57.133 38.728 1.00 35.62 90 ARG A C 1
ATOM 714 O O . ARG A 1 90 ? -21.965 -58.342 38.610 1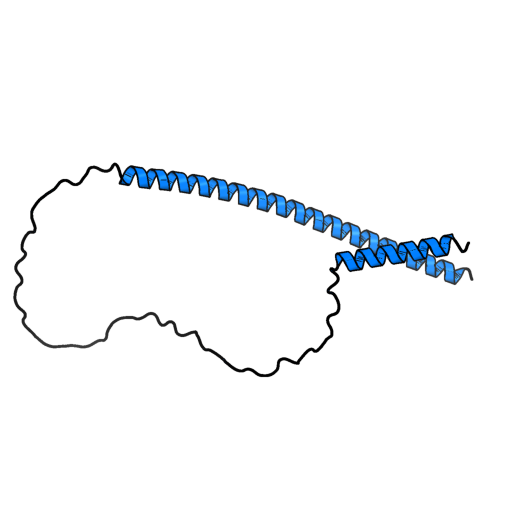.00 35.62 90 ARG A O 1
ATOM 721 N N . ALA A 1 91 ? -21.862 -56.294 37.692 1.00 41.56 91 ALA A N 1
ATOM 722 C CA . ALA A 1 91 ? -21.452 -56.645 36.329 1.00 41.56 91 ALA A CA 1
ATOM 723 C C . ALA A 1 91 ? -20.624 -55.478 35.749 1.00 41.56 91 ALA A C 1
ATOM 725 O O . ALA A 1 91 ? -20.963 -54.314 35.943 1.00 41.56 91 ALA A O 1
ATOM 726 N N . ALA A 1 92 ? -19.480 -55.802 35.143 1.00 47.06 92 ALA A N 1
ATOM 727 C CA . ALA A 1 92 ? -18.536 -54.870 34.519 1.00 47.06 92 ALA A CA 1
ATOM 728 C C . ALA A 1 92 ? -19.197 -54.151 33.323 1.00 47.06 92 ALA A C 1
ATOM 730 O O . ALA A 1 92 ? -20.024 -54.761 32.660 1.00 47.06 92 ALA A O 1
ATOM 731 N N . THR A 1 93 ? -18.906 -52.878 33.035 1.00 47.84 93 THR A N 1
ATOM 732 C CA . THR A 1 93 ? -17.765 -52.479 32.187 1.00 47.84 93 THR A CA 1
ATOM 733 C C . THR A 1 93 ? -17.203 -51.083 32.528 1.00 47.84 93 THR A C 1
ATOM 735 O O . THR A 1 93 ? -17.926 -50.171 32.908 1.00 47.84 93 THR A O 1
ATOM 738 N N . LYS A 1 94 ? -15.874 -50.970 32.391 1.00 46.47 94 LYS A N 1
ATOM 739 C CA . LYS A 1 94 ? -14.942 -49.858 32.696 1.00 46.47 94 LYS A CA 1
ATOM 740 C C . LYS A 1 94 ? -15.444 -48.468 32.246 1.00 46.47 94 LYS A C 1
ATOM 742 O O . LYS A 1 94 ? -15.876 -48.325 31.112 1.00 46.47 94 LYS A O 1
ATOM 747 N N . LYS A 1 95 ? -15.535 -47.494 33.162 1.00 44.22 95 LYS A N 1
ATOM 748 C CA . LYS A 1 95 ? -14.507 -46.501 33.573 1.00 44.22 95 LYS A CA 1
ATOM 749 C C . LYS A 1 95 ? -14.141 -45.469 32.493 1.00 44.22 95 LYS A C 1
ATOM 751 O O . LYS A 1 95 ? -13.420 -45.784 31.557 1.00 44.22 95 LYS A O 1
ATOM 756 N N . ASP A 1 96 ? -14.646 -44.258 32.719 1.00 44.00 96 ASP A N 1
ATOM 757 C CA . ASP A 1 96 ? -13.947 -42.968 32.773 1.00 44.00 96 ASP A CA 1
ATOM 758 C C . ASP A 1 96 ? -12.794 -42.672 31.799 1.00 44.00 96 ASP A C 1
ATOM 760 O O . ASP A 1 96 ? -11.754 -43.326 31.767 1.00 44.00 96 ASP A O 1
ATOM 764 N N . ARG A 1 97 ? -13.000 -41.553 31.094 1.00 51.94 97 ARG A N 1
ATOM 765 C CA . ARG A 1 97 ? -12.049 -40.716 30.344 1.00 51.94 97 ARG A CA 1
ATOM 766 C C . ARG A 1 97 ? -10.697 -40.546 31.060 1.00 51.94 97 ARG A C 1
ATOM 768 O O . ARG A 1 97 ? -10.663 -40.360 32.275 1.00 51.94 97 ARG A O 1
ATOM 775 N N . PRO A 1 98 ? -9.613 -40.410 30.284 1.00 47.50 98 PRO A N 1
ATOM 776 C CA . PRO A 1 98 ? -9.081 -39.059 30.091 1.00 47.50 98 PRO A CA 1
ATOM 777 C C . PRO A 1 98 ? -8.801 -38.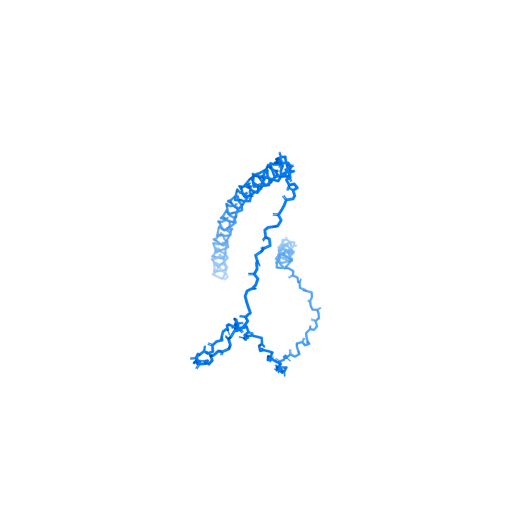733 28.616 1.00 47.50 98 PRO A C 1
ATOM 779 O O . PRO A 1 98 ? -8.612 -39.614 27.781 1.00 47.50 98 PRO A O 1
ATOM 782 N N . LEU A 1 99 ? -8.824 -37.439 28.288 1.00 53.94 99 LEU A N 1
ATOM 783 C CA . LEU A 1 99 ? -8.367 -36.919 26.999 1.00 53.94 99 LEU A CA 1
ATOM 784 C C . LEU A 1 99 ? -6.861 -37.182 26.886 1.00 53.94 99 LEU A C 1
ATOM 786 O O . LEU A 1 99 ? -6.087 -36.682 27.699 1.00 53.94 99 LEU A O 1
ATOM 790 N N . ASN A 1 100 ? -6.472 -37.987 25.900 1.00 41.03 100 ASN A N 1
ATOM 791 C CA . ASN A 1 100 ? -5.079 -38.279 25.595 1.00 41.03 100 ASN A CA 1
ATOM 792 C C . ASN A 1 100 ? -4.427 -37.005 25.027 1.00 41.03 100 ASN A C 1
ATOM 794 O O . ASN A 1 100 ? -4.799 -36.553 23.945 1.00 41.03 100 ASN A O 1
ATOM 798 N N . ILE A 1 101 ? -3.485 -36.418 25.766 1.00 55.94 101 ILE A N 1
ATOM 799 C CA . ILE A 1 101 ? -2.499 -35.470 25.237 1.00 55.94 101 ILE A CA 1
ATOM 800 C C . ILE A 1 101 ? -1.194 -36.261 25.153 1.00 55.94 101 ILE A C 1
ATOM 802 O O . ILE A 1 101 ? -0.364 -36.214 26.053 1.00 55.94 101 ILE A O 1
ATOM 806 N N . GLU A 1 102 ? -1.045 -37.040 24.087 1.00 41.22 102 GLU A N 1
ATOM 807 C CA . GLU A 1 102 ? 0.242 -37.599 23.678 1.00 41.22 102 GLU A CA 1
ATOM 808 C C . GLU A 1 102 ? 0.614 -36.930 22.356 1.00 41.22 102 GLU A C 1
ATOM 810 O O . GLU A 1 102 ? -0.114 -37.021 21.369 1.00 41.22 102 GLU A O 1
ATOM 815 N N . GLY A 1 103 ? 1.716 -36.184 22.378 1.00 42.53 103 GLY A N 1
ATOM 816 C CA . GLY A 1 103 ? 2.194 -35.402 21.238 1.00 42.53 103 GLY A CA 1
ATOM 817 C C . GLY A 1 103 ? 3.409 -34.514 21.521 1.00 42.53 103 GLY A C 1
ATOM 818 O O . GLY A 1 103 ? 3.884 -33.848 20.610 1.00 42.53 103 GLY A O 1
ATOM 819 N N . LEU A 1 104 ? 3.947 -34.510 22.746 1.00 49.41 104 LEU A N 1
ATOM 820 C CA . LEU A 1 104 ? 5.298 -34.020 23.018 1.00 49.41 104 LEU A CA 1
ATOM 821 C C . LEU A 1 104 ? 6.260 -35.204 22.916 1.00 49.41 104 LEU A C 1
ATOM 823 O O . LEU A 1 104 ? 6.574 -35.849 23.912 1.00 49.41 104 LEU A O 1
ATOM 827 N N . GLN A 1 105 ? 6.683 -35.517 21.691 1.00 40.22 105 GLN A N 1
ATOM 828 C CA . GLN A 1 105 ? 7.887 -36.310 21.477 1.00 40.22 105 GLN A CA 1
ATOM 829 C C . GLN A 1 105 ? 9.044 -35.350 21.219 1.00 40.22 105 GLN A C 1
ATOM 831 O O . GLN A 1 105 ? 9.172 -34.751 20.152 1.00 40.22 105 GLN A O 1
ATOM 836 N N . GLU A 1 106 ? 9.864 -35.197 22.254 1.00 45.72 106 GLU A N 1
ATOM 837 C CA . GLU A 1 106 ? 11.236 -34.729 22.165 1.00 45.72 106 GLU A CA 1
ATOM 838 C C . GLU A 1 106 ? 12.005 -35.670 21.229 1.00 45.72 106 GLU A C 1
ATOM 840 O O . GLU A 1 106 ? 12.345 -36.789 21.603 1.00 45.72 106 GLU A O 1
ATOM 845 N N . ASN A 1 107 ? 12.285 -35.221 20.007 1.00 38.50 107 ASN A N 1
ATOM 846 C CA . ASN A 1 107 ? 13.383 -35.772 19.223 1.00 38.50 107 ASN A CA 1
ATOM 847 C C . ASN A 1 107 ? 14.588 -34.855 19.404 1.00 38.50 107 ASN A C 1
ATOM 849 O O . ASN A 1 107 ? 14.831 -33.923 18.638 1.00 38.50 107 ASN A O 1
ATOM 853 N N . THR A 1 108 ? 15.347 -35.140 20.455 1.00 52.84 108 THR A N 1
ATOM 854 C CA . THR A 1 108 ? 16.755 -34.780 20.552 1.00 52.84 108 THR A CA 1
ATOM 855 C C . THR A 1 108 ? 17.533 -35.665 19.578 1.00 52.84 108 THR A C 1
ATOM 857 O O . THR A 1 108 ? 17.863 -36.817 19.840 1.00 52.84 108 THR A O 1
ATOM 860 N N . SER A 1 109 ? 17.829 -35.127 18.402 1.00 41.03 109 SER A N 1
ATOM 861 C CA . SER A 1 109 ? 18.969 -35.570 17.601 1.00 41.03 109 SER A CA 1
ATOM 862 C C . SER A 1 109 ? 19.632 -34.334 17.032 1.00 41.03 109 SER A C 1
ATOM 864 O O . SER A 1 109 ? 19.323 -33.826 15.959 1.00 41.03 109 SER A O 1
ATOM 866 N N . ASN A 1 110 ? 20.498 -33.821 17.895 1.00 48.84 110 ASN A N 1
ATOM 867 C CA . ASN A 1 110 ? 21.679 -33.064 17.562 1.00 48.84 110 ASN A CA 1
ATOM 868 C C . ASN A 1 110 ? 22.481 -33.912 16.564 1.00 48.84 110 ASN A C 1
ATOM 870 O O . ASN A 1 110 ? 22.900 -34.999 16.938 1.00 48.84 110 ASN A O 1
ATOM 874 N N . ASP A 1 111 ? 22.595 -33.477 15.312 1.00 49.75 111 ASP A N 1
ATOM 875 C CA . ASP A 1 111 ? 23.831 -33.558 14.530 1.00 49.75 111 ASP A CA 1
ATOM 876 C C . ASP A 1 111 ? 23.624 -32.940 13.139 1.00 49.75 111 ASP A C 1
ATOM 878 O O . ASP A 1 111 ? 22.645 -33.212 12.451 1.00 49.75 111 ASP A O 1
ATOM 882 N N . HIS A 1 112 ? 24.606 -32.123 12.747 1.00 41.88 112 HIS A N 1
ATOM 883 C CA . HIS A 1 112 ? 24.781 -31.443 11.451 1.00 41.88 112 HIS A CA 1
ATOM 884 C C . HIS A 1 112 ? 24.169 -30.045 11.321 1.00 41.88 112 HIS A C 1
ATOM 886 O O . HIS A 1 112 ? 23.413 -29.731 10.406 1.00 41.88 112 HIS A O 1
ATOM 892 N N . ASN A 1 113 ? 24.647 -29.152 12.185 1.00 34.28 113 ASN A N 1
ATOM 893 C CA . ASN A 1 113 ? 24.857 -27.764 11.796 1.00 34.28 113 ASN A CA 1
ATOM 894 C C . ASN A 1 113 ? 26.228 -27.678 11.088 1.00 34.28 113 ASN A C 1
ATOM 896 O O . ASN A 1 113 ? 27.231 -27.995 11.737 1.00 34.28 113 ASN A O 1
ATOM 900 N N . PRO A 1 114 ? 26.344 -27.302 9.799 1.00 42.59 114 PRO A N 1
ATOM 901 C CA . PRO A 1 114 ? 27.639 -26.902 9.281 1.00 42.59 114 PRO A CA 1
ATOM 902 C C . PRO A 1 114 ? 27.995 -25.583 9.962 1.00 42.59 114 PRO A C 1
ATOM 904 O O . PRO A 1 114 ? 27.254 -24.603 9.908 1.00 42.59 114 PRO A O 1
ATOM 907 N N . LEU A 1 115 ? 29.125 -25.592 10.656 1.00 39.81 115 LEU A N 1
ATOM 908 C CA . LEU A 1 115 ? 29.739 -24.421 11.251 1.00 39.81 115 LEU A CA 1
ATOM 909 C C . LEU A 1 115 ? 30.054 -23.426 10.119 1.00 39.81 115 LEU A C 1
ATOM 911 O O . LEU A 1 115 ? 31.096 -23.524 9.476 1.00 39.81 115 LEU A O 1
ATOM 915 N N . ILE A 1 116 ? 29.142 -22.495 9.831 1.00 41.38 116 ILE A N 1
ATOM 916 C CA . ILE A 1 116 ? 29.449 -21.331 8.997 1.00 41.38 116 ILE A CA 1
ATOM 917 C C . ILE A 1 116 ? 30.240 -20.379 9.891 1.00 41.38 116 ILE A C 1
ATOM 919 O O . ILE A 1 116 ? 29.700 -19.500 10.558 1.00 41.38 116 ILE A O 1
ATOM 923 N N . THR A 1 117 ? 31.546 -20.606 9.950 1.00 49.22 117 THR A N 1
ATOM 924 C CA . THR A 1 117 ? 32.511 -19.554 10.251 1.00 49.22 117 THR A CA 1
ATOM 925 C C . THR A 1 117 ? 32.587 -18.650 9.030 1.00 49.22 117 THR A C 1
ATOM 927 O O . THR A 1 117 ? 33.467 -18.822 8.193 1.00 49.22 117 THR A O 1
ATOM 930 N N . GLU A 1 118 ? 31.659 -17.707 8.915 1.00 43.06 118 GLU A N 1
ATOM 931 C CA . GLU A 1 118 ? 31.873 -16.526 8.089 1.00 43.06 118 GLU A CA 1
ATOM 932 C C . GLU A 1 118 ? 31.853 -15.302 8.994 1.00 43.06 118 GLU A C 1
ATOM 934 O O . GLU A 1 118 ? 30.850 -14.916 9.591 1.00 43.06 118 GLU A O 1
ATOM 939 N N . GLU A 1 119 ? 33.073 -14.811 9.180 1.00 45.12 119 GLU A N 1
ATOM 940 C CA . GLU A 1 119 ? 33.450 -13.420 9.346 1.00 45.12 119 GLU A CA 1
ATOM 941 C C . GLU A 1 119 ? 32.277 -12.439 9.220 1.00 45.12 119 GLU A C 1
ATOM 943 O O . GLU A 1 119 ? 31.587 -12.373 8.206 1.00 45.12 119 GLU A O 1
ATOM 948 N N . SER A 1 120 ? 32.070 -11.675 10.289 1.00 46.62 120 SER A N 1
ATOM 949 C CA . SER A 1 120 ? 31.030 -10.662 10.435 1.00 46.62 120 SER A CA 1
ATOM 950 C C . SER A 1 120 ? 31.151 -9.583 9.347 1.00 46.62 120 SER A C 1
ATOM 952 O O . SER A 1 120 ? 31.770 -8.539 9.550 1.00 46.62 120 SER A O 1
ATOM 954 N N . ALA A 1 121 ? 30.578 -9.834 8.171 1.00 52.12 121 ALA A N 1
ATOM 955 C CA . ALA A 1 121 ? 30.338 -8.817 7.162 1.00 52.12 121 ALA A CA 1
ATOM 956 C C . ALA A 1 121 ? 29.078 -8.036 7.568 1.00 52.12 121 ALA A C 1
ATOM 958 O O . ALA A 1 121 ? 28.058 -8.648 7.904 1.00 52.12 121 ALA A O 1
ATOM 959 N N . PRO A 1 122 ? 29.110 -6.692 7.578 1.00 53.62 122 PRO A N 1
ATOM 960 C CA . PRO A 1 122 ? 27.952 -5.912 7.981 1.00 53.62 122 PRO A CA 1
ATOM 961 C C . PRO A 1 122 ? 26.787 -6.203 7.028 1.00 53.62 122 PRO A C 1
ATOM 963 O O . PRO A 1 122 ? 26.925 -6.090 5.810 1.00 53.62 122 PRO A O 1
ATOM 966 N N . VAL A 1 123 ? 25.635 -6.579 7.590 1.00 54.69 123 VAL A N 1
ATOM 967 C CA . VAL A 1 123 ? 24.374 -6.725 6.853 1.00 54.69 123 VAL A CA 1
ATOM 968 C C . VAL A 1 123 ? 23.920 -5.327 6.450 1.00 54.69 123 VAL A C 1
ATOM 970 O O . VAL A 1 123 ? 23.204 -4.648 7.181 1.00 54.69 123 VAL A O 1
ATOM 973 N N . ILE A 1 124 ? 24.397 -4.871 5.298 1.00 56.00 124 ILE A N 1
ATOM 974 C CA . ILE A 1 124 ? 23.967 -3.615 4.700 1.00 56.00 124 ILE A CA 1
ATOM 975 C C . ILE A 1 124 ? 22.537 -3.830 4.211 1.00 56.00 124 ILE A C 1
ATOM 977 O O . ILE A 1 124 ? 22.274 -4.693 3.370 1.00 56.00 124 ILE A O 1
ATOM 981 N N . SER A 1 125 ? 21.598 -3.065 4.76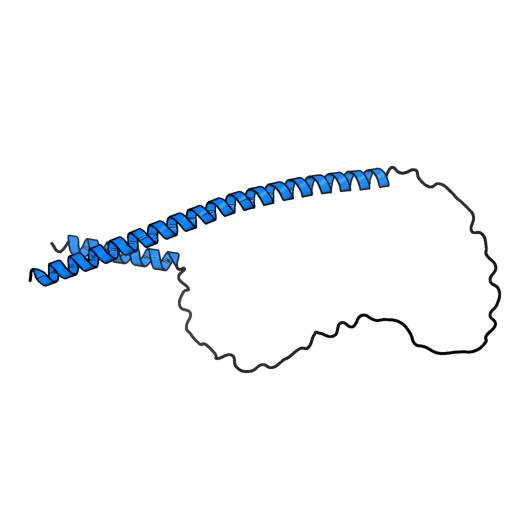8 1.00 57.28 125 SER A N 1
ATOM 982 C CA . SER A 1 125 ? 20.192 -3.120 4.364 1.00 57.28 125 SER A CA 1
ATOM 983 C C . SER A 1 125 ? 20.079 -2.879 2.854 1.00 57.28 125 SER A C 1
ATOM 985 O O . SER A 1 125 ? 20.807 -2.057 2.297 1.00 57.28 125 SER A O 1
ATOM 987 N N . GLY A 1 126 ? 19.154 -3.550 2.160 1.00 59.19 126 GLY A N 1
ATOM 988 C CA . GLY A 1 126 ? 18.997 -3.403 0.703 1.00 59.19 126 GLY A CA 1
ATOM 989 C C . GLY A 1 126 ? 18.813 -1.946 0.239 1.00 59.19 126 GLY A C 1
ATOM 990 O O . GLY A 1 126 ? 19.224 -1.588 -0.864 1.00 59.19 126 GLY A O 1
ATOM 991 N N . MET A 1 127 ? 18.279 -1.075 1.105 1.00 55.78 127 MET A N 1
ATOM 992 C CA . MET A 1 127 ? 18.201 0.373 0.865 1.00 55.78 127 MET A CA 1
ATOM 993 C C . MET A 1 127 ? 19.566 1.075 0.908 1.00 55.78 127 MET A C 1
ATOM 995 O O . MET A 1 127 ? 19.808 1.989 0.122 1.00 55.78 127 MET A O 1
ATOM 999 N N . GLU A 1 128 ? 20.468 0.655 1.791 1.00 56.31 128 GLU A N 1
ATOM 1000 C CA . GLU A 1 128 ? 21.825 1.200 1.895 1.00 56.31 128 GLU A CA 1
ATOM 1001 C C . GLU A 1 128 ? 22.698 0.738 0.721 1.00 56.31 128 GLU A C 1
ATOM 1003 O O . GLU A 1 128 ? 23.440 1.542 0.156 1.00 56.31 128 GLU A O 1
ATOM 1008 N N . ALA A 1 129 ? 22.535 -0.512 0.270 1.00 58.84 129 ALA A N 1
ATOM 1009 C CA . ALA A 1 129 ? 23.189 -1.016 -0.939 1.00 58.84 129 ALA A CA 1
ATOM 1010 C C . ALA A 1 129 ? 22.745 -0.239 -2.195 1.00 58.84 129 ALA A C 1
ATOM 1012 O O . ALA A 1 129 ? 23.577 0.169 -3.011 1.00 58.84 129 ALA A O 1
ATOM 1013 N N . ALA A 1 130 ? 21.445 0.051 -2.320 1.00 59.94 130 ALA A N 1
ATOM 1014 C CA . ALA A 1 130 ? 20.915 0.873 -3.408 1.00 59.94 130 ALA A CA 1
ATOM 1015 C C . ALA A 1 130 ? 21.418 2.329 -3.341 1.00 59.94 130 ALA A C 1
ATOM 1017 O O . ALA A 1 130 ? 21.792 2.908 -4.363 1.00 59.94 130 ALA A O 1
ATOM 1018 N N . ALA A 1 131 ? 21.489 2.916 -2.143 1.00 64.19 131 ALA A N 1
ATOM 1019 C CA . ALA A 1 131 ? 21.997 4.273 -1.949 1.00 64.19 13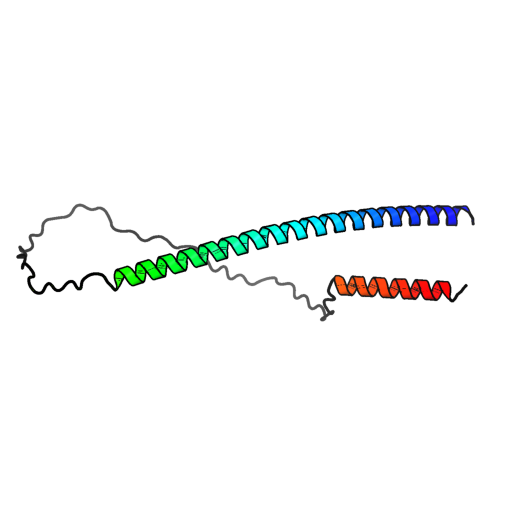1 ALA A CA 1
ATOM 1020 C C . ALA A 1 131 ? 23.494 4.397 -2.291 1.00 64.19 131 ALA A C 1
ATOM 1022 O O . ALA A 1 131 ? 23.905 5.392 -2.896 1.00 64.19 131 ALA A O 1
ATOM 1023 N N . MET A 1 132 ? 24.302 3.385 -1.957 1.00 59.56 132 MET A N 1
ATOM 1024 C CA . MET A 1 132 ? 25.709 3.325 -2.364 1.00 59.56 132 MET A CA 1
ATOM 1025 C C . MET A 1 132 ? 25.851 3.211 -3.884 1.00 59.56 132 MET A C 1
ATOM 1027 O O . MET A 1 132 ? 26.600 3.988 -4.474 1.00 59.56 132 MET A O 1
ATOM 1031 N N . SER A 1 133 ? 25.061 2.345 -4.528 1.00 70.75 133 SER A N 1
ATOM 1032 C CA . SER A 1 133 ? 25.088 2.164 -5.986 1.00 70.75 133 SER A CA 1
ATOM 1033 C C . SER A 1 133 ? 24.753 3.457 -6.749 1.00 70.75 133 SER A C 1
ATOM 1035 O O . SER A 1 133 ? 25.426 3.811 -7.719 1.00 70.75 133 SER A O 1
ATOM 1037 N N . ILE A 1 134 ? 23.784 4.244 -6.265 1.00 72.50 134 ILE A N 1
ATOM 1038 C CA . ILE A 1 134 ? 23.447 5.554 -6.851 1.00 72.50 134 ILE A CA 1
ATOM 1039 C C . ILE A 1 134 ? 24.595 6.559 -6.671 1.00 72.50 134 ILE A C 1
ATOM 1041 O O . ILE A 1 134 ? 24.899 7.336 -7.583 1.00 72.50 134 ILE A O 1
ATOM 1045 N N . ARG A 1 135 ? 25.245 6.565 -5.502 1.00 73.06 135 ARG A N 1
ATOM 1046 C CA . ARG A 1 135 ? 26.350 7.486 -5.200 1.00 73.06 135 ARG A CA 1
ATOM 1047 C C . ARG A 1 135 ? 27.582 7.179 -6.061 1.00 73.06 135 ARG A C 1
ATOM 1049 O O . ARG A 1 135 ? 28.191 8.110 -6.587 1.00 73.06 135 ARG A O 1
ATOM 1056 N N . GLU A 1 136 ? 27.896 5.903 -6.270 1.00 69.19 136 GLU A N 1
ATOM 1057 C CA . GLU A 1 136 ? 28.966 5.464 -7.174 1.00 69.19 136 GLU A CA 1
ATOM 1058 C C . GLU A 1 136 ? 28.681 5.842 -8.628 1.00 69.19 136 GLU A C 1
ATOM 1060 O O . GLU A 1 136 ? 29.543 6.414 -9.299 1.00 69.19 136 GLU A O 1
ATOM 1065 N N . PHE A 1 137 ? 27.451 5.618 -9.098 1.00 73.00 137 PHE A N 1
ATOM 1066 C CA . PHE A 1 137 ? 27.055 5.993 -10.453 1.00 73.00 137 PHE A CA 1
ATOM 1067 C C . PHE A 1 137 ? 27.179 7.507 -10.685 1.00 73.00 137 PHE A C 1
ATOM 1069 O O . PHE A 1 137 ? 27.693 7.947 -11.715 1.00 73.00 137 PHE A O 1
ATOM 1076 N N . LYS A 1 138 ? 26.791 8.322 -9.696 1.00 76.75 138 LYS A N 1
ATOM 1077 C CA . LYS A 1 138 ? 26.920 9.785 -9.754 1.00 76.75 138 LYS A CA 1
ATOM 1078 C C . LYS A 1 138 ? 28.383 10.244 -9.793 1.00 76.75 138 LYS A C 1
ATOM 1080 O O . LYS A 1 138 ? 28.710 11.155 -10.549 1.00 76.75 138 LYS A O 1
ATOM 1085 N N . ALA A 1 139 ? 29.266 9.586 -9.041 1.00 74.56 139 ALA A N 1
ATOM 1086 C CA . ALA A 1 139 ? 30.699 9.881 -9.041 1.00 74.56 139 ALA A CA 1
ATOM 1087 C C . ALA A 1 139 ? 31.392 9.485 -10.357 1.00 74.56 139 ALA A C 1
ATOM 1089 O O . ALA A 1 139 ? 32.357 10.125 -10.774 1.00 74.56 139 ALA A O 1
ATOM 1090 N N . ILE A 1 140 ? 30.922 8.427 -11.023 1.00 69.81 140 ILE A N 1
ATOM 1091 C CA . ILE A 1 140 ? 31.408 8.045 -12.357 1.00 69.81 140 ILE A CA 1
ATOM 1092 C C . ILE A 1 140 ? 30.911 9.051 -13.402 1.00 69.81 140 ILE A C 1
ATOM 1094 O O . ILE A 1 140 ? 31.704 9.526 -14.210 1.00 69.81 140 ILE A O 1
ATOM 1098 N N . ALA A 1 141 ? 29.635 9.442 -13.345 1.00 68.94 141 ALA A N 1
ATOM 1099 C CA . ALA A 1 141 ? 29.065 10.435 -14.255 1.00 68.94 141 ALA A CA 1
ATOM 1100 C C . ALA A 1 141 ? 29.767 11.803 -14.156 1.00 68.94 141 ALA A C 1
ATOM 1102 O O . ALA A 1 141 ? 30.038 12.422 -15.182 1.00 68.94 141 ALA A O 1
ATOM 1103 N N . GLN A 1 142 ? 30.122 12.249 -12.945 1.00 69.88 142 GLN A N 1
ATOM 1104 C CA . GLN A 1 142 ? 30.896 13.482 -12.749 1.00 69.88 142 GLN A CA 1
ATOM 1105 C C . GLN A 1 142 ? 32.309 13.380 -13.327 1.00 69.88 142 GLN A C 1
ATOM 1107 O O . GLN A 1 142 ? 32.721 14.268 -14.064 1.00 69.88 142 GLN A O 1
ATOM 1112 N N . ARG A 1 143 ? 33.017 12.268 -13.092 1.00 69.88 143 ARG A N 1
ATOM 1113 C CA . ARG A 1 143 ? 34.365 12.060 -13.648 1.00 69.88 143 ARG A CA 1
ATOM 1114 C C . ARG A 1 143 ? 34.384 12.035 -15.176 1.00 69.88 143 ARG A C 1
ATOM 1116 O O . ARG A 1 143 ? 35.315 12.557 -15.779 1.00 69.88 143 ARG A O 1
ATOM 1123 N N . VAL A 1 144 ? 33.356 11.469 -15.807 1.00 67.75 144 VAL A N 1
ATOM 1124 C CA . VAL A 1 144 ? 33.204 11.491 -17.273 1.00 67.75 144 VAL A CA 1
ATOM 1125 C C . VAL A 1 144 ? 32.944 12.912 -17.784 1.00 67.75 144 VAL A C 1
ATOM 1127 O O . VAL A 1 144 ? 33.475 13.291 -18.824 1.00 67.75 144 VAL A O 1
ATOM 1130 N N . ASN A 1 145 ? 32.177 13.708 -17.037 1.00 65.50 145 ASN A N 1
ATOM 1131 C CA . ASN A 1 145 ? 31.876 15.096 -17.383 1.00 65.50 145 ASN A CA 1
ATOM 1132 C C . ASN A 1 145 ? 33.073 16.048 -17.186 1.00 65.50 145 ASN A C 1
ATOM 1134 O O . ASN A 1 145 ? 33.163 17.052 -17.876 1.00 65.50 145 ASN A O 1
ATOM 1138 N N . GLU A 1 146 ? 33.988 15.735 -16.266 1.00 63.50 146 GLU A N 1
ATOM 1139 C CA . GLU A 1 146 ? 35.223 16.500 -16.013 1.00 63.50 146 GLU A CA 1
ATOM 1140 C C . GLU A 1 146 ? 36.401 16.077 -16.912 1.00 63.50 146 GLU A C 1
ATOM 1142 O O . GLU A 1 146 ? 37.414 16.767 -16.966 1.00 63.50 146 GLU A O 1
ATOM 1147 N N . SER A 1 147 ? 36.278 14.944 -17.613 1.00 54.56 147 SER A N 1
ATOM 1148 C CA . SER A 1 147 ? 37.298 14.415 -18.538 1.00 54.56 147 SER A CA 1
ATOM 1149 C C . SER A 1 147 ? 37.016 14.746 -20.015 1.00 54.56 147 SER A C 1
ATOM 1151 O O . SER A 1 147 ? 37.647 14.159 -20.895 1.00 54.56 147 SER A O 1
ATOM 1153 N N . SER A 1 148 ? 36.049 15.632 -20.287 1.00 47.16 148 SER A N 1
ATOM 1154 C CA . SER A 1 148 ? 35.708 16.174 -21.618 1.00 47.16 148 SER A CA 1
ATOM 1155 C C . SER A 1 148 ? 36.081 17.648 -21.702 1.00 47.16 148 SER A C 1
ATOM 1157 O O . SER A 1 148 ? 36.494 18.073 -22.803 1.00 47.16 148 SER A O 1
#

Foldseek 3Di:
DVVVVVVVVVVVVVVVVVVVVVVVVVVVVVVVVVVVVVVVVVVVVVVVVVVVVVVVVVVVVVVVVVPPDPPPDDDDDDDDDDDDDDDDDDDDDDDDDDDDPDDPDDPPDDDDDDPPPDDDDDPQDPVNVVVVVVVVVVVVVVVVVVVD

Radius of gyration: 38.98 Å; chains: 1; bounding box: 71×74×94 Å

pLDDT: mean 71.15, std 23.23, range [34.28, 98.69]

Secondary structure (DSSP, 8-state):
-HHHHHHHHHHHHHHHHHHHHHHHHHHHHHHHHHHHHHHHHHHHHHHHHHHHHHHHHHHHHHHHHHSSPP----------PPPPP----------------------------------------HHHHHHHHHHHHHHHHHHHHH--